Protein AF-A0A2R3MY56-F1 (afdb_monomer)

Mean predicted aligned error: 4.34 Å

Structure (mmCIF, N/CA/C/O backbone):
data_AF-A0A2R3MY56-F1
#
_entry.id   AF-A0A2R3MY56-F1
#
loop_
_atom_site.group_PDB
_atom_site.id
_atom_site.type_symbol
_atom_site.label_atom_id
_atom_site.label_alt_id
_atom_site.label_comp_id
_atom_site.label_asym_id
_atom_site.label_entity_id
_atom_site.label_seq_id
_atom_site.pdbx_PDB_ins_code
_atom_site.Cartn_x
_atom_site.Cartn_y
_atom_site.Cartn_z
_atom_site.occupancy
_atom_site.B_iso_or_equiv
_atom_site.auth_seq_id
_atom_site.auth_comp_id
_atom_site.auth_asym_id
_atom_site.auth_atom_id
_atom_site.pdbx_PDB_model_num
ATOM 1 N N . MET A 1 1 ? -0.350 0.502 17.436 1.00 61.41 1 MET A N 1
ATOM 2 C CA . MET A 1 1 ? 0.284 1.313 16.381 1.00 61.41 1 MET A CA 1
ATOM 3 C C . MET A 1 1 ? -0.330 2.699 16.399 1.00 61.41 1 MET A C 1
ATOM 5 O O . MET A 1 1 ? -1.535 2.825 16.199 1.00 61.41 1 MET A O 1
ATOM 9 N N . LYS A 1 2 ? 0.474 3.726 16.689 1.00 76.75 2 LYS A N 1
ATOM 10 C CA . LYS A 1 2 ? 0.022 5.119 16.589 1.00 76.75 2 LYS A CA 1
ATOM 11 C C . LYS A 1 2 ? -0.325 5.419 15.126 1.00 76.75 2 LYS A C 1
ATOM 13 O O . LYS A 1 2 ? 0.388 4.948 14.243 1.00 76.75 2 LYS A O 1
ATOM 18 N N . LYS A 1 3 ? -1.406 6.168 14.869 1.00 79.81 3 LYS A N 1
ATOM 19 C CA . LYS A 1 3 ? -1.970 6.379 13.516 1.00 79.81 3 LYS A CA 1
ATOM 20 C C . LYS A 1 3 ? -0.911 6.741 12.469 1.00 79.81 3 LYS A C 1
ATOM 22 O O . LYS A 1 3 ? -0.894 6.140 11.405 1.00 79.81 3 LYS A O 1
ATOM 27 N N . TYR A 1 4 ? -0.012 7.665 12.802 1.00 88.94 4 TYR A N 1
ATOM 28 C CA . TYR A 1 4 ? 1.051 8.158 11.920 1.00 88.94 4 TYR A CA 1
ATOM 29 C C . TYR A 1 4 ? 2.092 7.097 11.523 1.00 88.94 4 TYR A C 1
ATOM 31 O O . TYR A 1 4 ? 2.636 7.169 10.427 1.00 88.94 4 TYR A O 1
ATOM 39 N N . LEU A 1 5 ? 2.334 6.080 12.360 1.00 93.44 5 LEU A N 1
ATOM 40 C CA . LEU A 1 5 ? 3.308 5.026 12.053 1.00 93.44 5 LEU A CA 1
ATOM 41 C C . LEU A 1 5 ? 2.853 4.148 10.885 1.00 93.44 5 LEU A C 1
ATOM 43 O O . LEU A 1 5 ? 3.679 3.718 10.095 1.00 93.44 5 LEU A O 1
ATOM 47 N N . ALA A 1 6 ? 1.546 3.911 10.744 1.00 94.50 6 ALA A N 1
ATOM 48 C CA . ALA A 1 6 ? 1.026 3.122 9.629 1.00 94.50 6 ALA A CA 1
ATOM 49 C C . ALA A 1 6 ? 1.250 3.824 8.281 1.00 94.50 6 ALA A C 1
ATOM 51 O O . ALA A 1 6 ? 1.642 3.180 7.313 1.00 94.50 6 ALA A O 1
ATOM 52 N N . TYR A 1 7 ? 1.066 5.147 8.239 1.00 94.50 7 TYR A N 1
ATOM 53 C CA . TYR A 1 7 ? 1.373 5.948 7.052 1.00 94.50 7 TYR A CA 1
ATOM 54 C C . TYR A 1 7 ? 2.869 5.942 6.746 1.00 94.50 7 TYR A C 1
ATOM 56 O O . TYR A 1 7 ? 3.257 5.764 5.596 1.00 94.50 7 TYR A O 1
ATOM 64 N N . LEU A 1 8 ? 3.711 6.057 7.778 1.00 95.69 8 LEU A N 1
ATOM 65 C CA . LEU A 1 8 ? 5.158 5.966 7.613 1.00 95.69 8 LEU A CA 1
ATOM 66 C C . LEU A 1 8 ? 5.574 4.608 7.031 1.00 95.69 8 LEU A C 1
ATOM 68 O O . LEU A 1 8 ? 6.392 4.570 6.119 1.00 95.69 8 LEU A O 1
ATOM 72 N N . PHE A 1 9 ? 4.985 3.502 7.496 1.00 96.00 9 PHE A N 1
ATOM 73 C CA . PHE A 1 9 ? 5.276 2.182 6.938 1.00 96.00 9 PHE A CA 1
ATOM 74 C C . PHE A 1 9 ? 4.846 2.042 5.475 1.00 96.00 9 PHE A C 1
ATOM 76 O O . PHE A 1 9 ? 5.578 1.422 4.709 1.00 96.00 9 PHE A O 1
ATOM 83 N N . ILE A 1 10 ? 3.721 2.638 5.058 1.00 96.44 10 ILE A N 1
ATOM 84 C CA . ILE A 1 10 ? 3.330 2.675 3.636 1.00 96.44 10 ILE A CA 1
ATOM 85 C C . ILE A 1 10 ? 4.388 3.413 2.811 1.00 96.44 10 ILE A C 1
ATOM 87 O O . ILE A 1 10 ? 4.833 2.901 1.787 1.00 96.44 10 ILE A O 1
ATOM 91 N N . ILE A 1 11 ? 4.839 4.579 3.281 1.00 96.56 11 ILE A N 1
ATOM 92 C CA . ILE A 1 11 ? 5.881 5.359 2.603 1.00 96.56 11 ILE A CA 1
ATOM 93 C C . ILE A 1 11 ? 7.177 4.540 2.516 1.00 96.56 11 ILE A C 1
ATOM 95 O O . ILE A 1 11 ? 7.727 4.358 1.436 1.00 96.56 11 ILE A O 1
ATOM 99 N N . ILE A 1 12 ? 7.644 3.957 3.618 1.00 96.31 12 ILE A N 1
ATOM 100 C CA . ILE A 1 12 ? 8.843 3.103 3.611 1.00 96.31 12 ILE A CA 1
ATOM 101 C C . ILE A 1 12 ? 8.680 1.943 2.616 1.00 96.31 12 ILE A C 1
ATOM 103 O O . ILE A 1 12 ? 9.591 1.666 1.838 1.00 96.31 12 ILE A O 1
ATOM 107 N N . THR A 1 13 ? 7.510 1.305 2.586 1.00 96.25 13 THR A N 1
ATOM 108 C CA . THR A 1 13 ? 7.221 0.188 1.675 1.00 96.25 13 THR A CA 1
ATOM 109 C C . THR A 1 13 ? 7.320 0.596 0.208 1.00 96.25 13 THR A C 1
ATOM 111 O O . THR A 1 13 ? 7.850 -0.168 -0.587 1.00 96.25 13 THR A O 1
ATOM 114 N N . PHE A 1 14 ? 6.850 1.786 -0.168 1.00 97.19 14 PHE A N 1
ATOM 115 C CA . PHE A 1 14 ? 6.847 2.220 -1.570 1.00 97.19 14 PHE A CA 1
ATOM 116 C C . PHE A 1 14 ? 8.096 2.981 -2.011 1.00 97.19 14 PHE A C 1
ATOM 118 O O . PHE A 1 14 ? 8.324 3.087 -3.212 1.00 97.19 14 PHE A O 1
ATOM 125 N N . TYR A 1 15 ? 8.906 3.487 -1.079 1.00 97.00 15 TYR A N 1
ATOM 126 C CA . TYR A 1 15 ? 10.051 4.342 -1.418 1.00 97.00 15 TYR A CA 1
ATOM 127 C C . TYR A 1 15 ? 11.400 3.840 -0.895 1.00 97.00 15 TYR A C 1
ATOM 129 O O . TYR A 1 15 ? 12.427 4.138 -1.488 1.00 97.00 15 TYR A O 1
ATOM 137 N N . ALA A 1 16 ? 11.440 3.057 0.183 1.00 96.25 16 ALA A N 1
ATOM 138 C CA . ALA A 1 16 ? 12.700 2.529 0.719 1.00 96.25 16 ALA A CA 1
ATOM 139 C C . ALA A 1 16 ? 12.927 1.053 0.363 1.00 96.25 16 ALA A C 1
ATOM 141 O O . ALA A 1 16 ? 14.062 0.635 0.165 1.00 96.25 16 ALA A O 1
ATOM 142 N N . VAL A 1 17 ? 11.857 0.258 0.267 1.00 94.88 17 VAL A N 1
ATOM 143 C CA . VAL A 1 17 ? 11.951 -1.180 -0.038 1.00 94.88 17 VAL A CA 1
ATOM 144 C C . VAL A 1 17 ? 12.283 -1.483 -1.510 1.00 94.88 17 VAL A C 1
ATOM 146 O O . VAL A 1 17 ? 13.114 -2.367 -1.728 1.00 94.88 17 VAL A O 1
ATOM 149 N N . PRO A 1 18 ? 11.721 -0.791 -2.528 1.00 95.31 18 PRO A N 1
ATOM 150 C CA . PRO A 1 18 ? 12.009 -1.097 -3.930 1.00 95.31 18 PRO A CA 1
ATOM 151 C C . PRO A 1 18 ? 13.503 -1.141 -4.293 1.00 95.31 18 PRO A C 1
ATOM 153 O O . PRO A 1 18 ? 13.912 -2.160 -4.844 1.00 95.31 18 PRO A O 1
ATOM 156 N N . PRO A 1 19 ? 14.354 -0.152 -3.937 1.00 94.50 19 PRO A N 1
ATOM 157 C CA . PRO A 1 19 ? 15.776 -0.199 -4.297 1.00 94.50 19 PRO A CA 1
ATOM 158 C C . PRO A 1 19 ? 16.554 -1.344 -3.625 1.00 94.50 19 PRO A C 1
ATOM 160 O O . PRO A 1 19 ? 17.658 -1.664 -4.055 1.00 94.50 19 PRO A O 1
ATOM 163 N N . LEU A 1 20 ? 16.006 -1.968 -2.576 1.00 95.50 20 LEU A N 1
ATOM 164 C CA . LEU A 1 20 ? 16.639 -3.099 -1.892 1.00 95.50 20 LEU A CA 1
ATOM 165 C C . LEU A 1 20 ? 16.291 -4.444 -2.541 1.00 95.50 20 LEU A C 1
ATOM 167 O O . LEU A 1 20 ? 17.101 -5.372 -2.504 1.00 95.50 20 LEU A O 1
ATOM 171 N N . LEU A 1 21 ? 15.083 -4.564 -3.099 1.00 94.56 21 LEU A N 1
ATOM 172 C CA . LEU A 1 21 ? 14.541 -5.835 -3.586 1.00 94.56 21 LEU A CA 1
ATOM 173 C C . LEU A 1 21 ? 14.494 -5.939 -5.113 1.00 94.56 21 LEU A C 1
ATOM 175 O O . LEU A 1 21 ? 14.601 -7.045 -5.638 1.00 94.56 21 LEU A O 1
ATOM 179 N N . ILE A 1 22 ? 14.344 -4.820 -5.825 1.00 95.50 22 ILE A N 1
ATOM 180 C CA . ILE A 1 22 ? 14.184 -4.793 -7.280 1.00 95.50 22 ILE A CA 1
ATOM 181 C C . ILE A 1 22 ? 15.550 -4.623 -7.940 1.00 95.50 22 ILE A C 1
ATOM 183 O O . ILE A 1 22 ? 16.138 -3.545 -7.909 1.00 95.50 22 ILE A O 1
ATOM 187 N N . LYS A 1 23 ? 16.048 -5.703 -8.543 1.00 94.50 23 LYS A N 1
ATOM 188 C CA . LYS A 1 23 ? 17.323 -5.737 -9.285 1.00 94.50 23 LYS A CA 1
ATOM 189 C C . LYS A 1 23 ? 17.129 -5.941 -10.785 1.00 94.50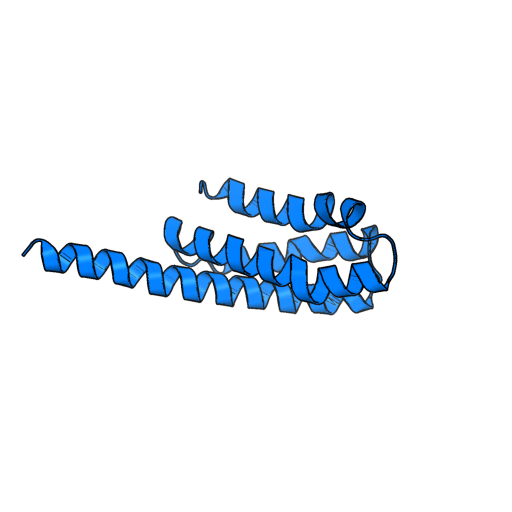 23 LYS A C 1
ATOM 191 O O . LYS A 1 23 ? 17.997 -5.598 -11.579 1.00 94.50 23 LYS A O 1
ATOM 196 N N . ASP A 1 24 ? 15.988 -6.501 -11.157 1.00 94.44 24 ASP A N 1
ATOM 197 C CA . ASP A 1 24 ? 15.600 -6.853 -12.515 1.00 94.44 24 ASP A CA 1
ATOM 198 C C . ASP A 1 24 ? 14.065 -6.871 -12.624 1.00 94.44 24 ASP A C 1
ATOM 200 O O . ASP A 1 24 ? 13.334 -6.684 -11.646 1.00 94.44 24 ASP A O 1
ATOM 204 N N . THR A 1 25 ? 13.546 -7.112 -13.825 1.00 93.31 25 THR A N 1
ATOM 205 C CA . THR A 1 25 ? 12.099 -7.161 -14.065 1.00 93.31 25 THR A CA 1
ATOM 206 C C . THR A 1 25 ? 11.405 -8.292 -13.300 1.00 93.31 25 THR A C 1
ATOM 208 O O . THR A 1 25 ? 10.279 -8.113 -12.840 1.00 93.31 25 THR A O 1
ATOM 211 N N . GLY A 1 26 ? 12.055 -9.445 -13.128 1.00 95.50 26 GLY A N 1
ATOM 212 C CA . GLY A 1 26 ? 11.478 -10.584 -12.411 1.00 95.50 26 GLY A CA 1
ATOM 213 C C . GLY A 1 26 ? 11.264 -10.268 -10.931 1.00 95.50 26 GLY A C 1
ATOM 214 O O . GLY A 1 26 ? 10.170 -10.460 -10.398 1.00 95.50 26 GLY A O 1
ATOM 215 N N . SER A 1 27 ? 12.277 -9.698 -10.282 1.00 95.88 27 SER A N 1
ATOM 216 C CA . SER A 1 27 ? 12.194 -9.225 -8.897 1.00 95.88 27 SER A CA 1
ATOM 217 C C . SER A 1 27 ? 11.174 -8.093 -8.724 1.00 95.88 27 SER A C 1
ATOM 219 O O . SER A 1 27 ? 10.443 -8.097 -7.731 1.00 95.88 27 SER A O 1
ATOM 221 N N . ALA A 1 28 ? 11.027 -7.191 -9.704 1.00 95.88 28 ALA A N 1
ATOM 222 C CA . ALA A 1 28 ? 9.956 -6.190 -9.706 1.00 95.88 28 ALA A CA 1
ATOM 223 C C . ALA A 1 28 ? 8.562 -6.836 -9.693 1.00 95.88 28 ALA A C 1
ATOM 225 O O . ALA A 1 28 ? 7.721 -6.474 -8.871 1.00 95.88 28 ALA A O 1
ATOM 226 N N . ILE A 1 29 ? 8.326 -7.828 -10.557 1.00 96.62 29 ILE A N 1
ATOM 227 C CA . ILE A 1 29 ? 7.044 -8.544 -10.644 1.00 96.62 29 ILE A CA 1
ATOM 228 C C . ILE A 1 29 ? 6.726 -9.260 -9.324 1.00 96.62 29 ILE A C 1
ATOM 230 O O . ILE A 1 29 ? 5.611 -9.143 -8.814 1.00 96.62 29 ILE A O 1
ATOM 234 N N . VAL A 1 30 ? 7.704 -9.946 -8.723 1.00 97.38 30 VAL A N 1
ATOM 235 C CA . VAL A 1 30 ? 7.531 -10.599 -7.412 1.00 97.38 30 VAL A CA 1
ATOM 236 C C . VAL A 1 30 ? 7.173 -9.577 -6.328 1.00 97.38 30 VAL A C 1
ATOM 238 O O . VAL A 1 30 ? 6.272 -9.819 -5.518 1.00 97.38 30 VAL A O 1
ATOM 241 N N . CYS A 1 31 ? 7.829 -8.413 -6.322 1.00 96.94 31 CYS A N 1
ATOM 242 C CA . CYS A 1 31 ? 7.518 -7.354 -5.367 1.00 96.94 31 CYS A CA 1
ATOM 243 C C . CYS A 1 31 ? 6.087 -6.826 -5.543 1.00 96.94 31 CYS A C 1
ATOM 245 O O . CYS A 1 31 ? 5.342 -6.729 -4.565 1.00 96.94 31 CYS A O 1
ATOM 247 N N . LEU A 1 32 ? 5.694 -6.543 -6.788 1.00 97.12 32 LEU A N 1
ATOM 248 C CA . LEU A 1 32 ? 4.392 -5.978 -7.138 1.00 97.12 32 LEU A CA 1
ATOM 249 C C . LEU A 1 32 ? 3.220 -6.910 -6.808 1.00 97.12 32 LEU A C 1
ATOM 251 O O . LEU A 1 32 ? 2.178 -6.436 -6.348 1.00 97.12 32 LEU A O 1
ATOM 255 N N . LEU A 1 33 ? 3.392 -8.213 -7.048 1.00 97.19 33 LEU A N 1
ATOM 256 C CA . LEU A 1 33 ? 2.325 -9.216 -6.958 1.00 97.19 33 LEU A CA 1
ATOM 257 C C . LEU A 1 33 ? 2.252 -9.938 -5.615 1.00 97.19 33 LEU A C 1
ATOM 259 O O . LEU A 1 33 ? 1.193 -10.457 -5.264 1.00 97.19 33 LEU A O 1
ATOM 263 N N . ILE A 1 34 ? 3.353 -9.989 -4.864 1.00 97.38 34 ILE A N 1
ATOM 264 C CA . ILE A 1 34 ? 3.421 -10.764 -3.624 1.00 97.38 34 ILE A CA 1
ATOM 265 C C . ILE A 1 34 ? 3.820 -9.857 -2.466 1.00 97.38 34 ILE A C 1
ATOM 267 O O . ILE A 1 34 ? 3.026 -9.640 -1.554 1.00 97.38 34 ILE A O 1
ATOM 271 N N . ILE A 1 35 ? 5.023 -9.286 -2.501 1.00 97.12 35 ILE A N 1
ATOM 272 C CA . ILE A 1 35 ? 5.608 -8.642 -1.316 1.00 97.12 35 ILE A CA 1
ATOM 273 C C . ILE A 1 35 ? 4.795 -7.414 -0.881 1.00 97.12 35 ILE A C 1
ATOM 275 O O . ILE A 1 35 ? 4.346 -7.350 0.265 1.00 97.12 35 ILE A O 1
ATOM 279 N N . PHE A 1 36 ? 4.546 -6.457 -1.778 1.00 97.50 36 PHE A N 1
ATOM 280 C CA . PHE A 1 36 ? 3.788 -5.253 -1.427 1.00 97.50 36 PHE A CA 1
ATOM 281 C C . PHE A 1 36 ? 2.316 -5.535 -1.106 1.00 97.50 36 PHE A C 1
ATOM 283 O O . PHE A 1 36 ? 1.853 -5.022 -0.085 1.00 97.50 36 PHE A O 1
ATOM 290 N N . PRO A 1 37 ? 1.584 -6.381 -1.859 1.00 98.06 37 PRO A N 1
ATOM 291 C CA . PRO A 1 37 ? 0.248 -6.831 -1.472 1.00 98.06 37 PRO A CA 1
ATOM 292 C C . PRO A 1 37 ? 0.160 -7.343 -0.034 1.00 98.06 37 PRO A C 1
ATOM 294 O O . PRO A 1 37 ? -0.699 -6.897 0.732 1.00 98.06 37 PRO A O 1
ATOM 297 N N . TRP A 1 38 ? 1.079 -8.230 0.358 1.00 98.19 38 TRP A N 1
ATOM 298 C CA . TRP A 1 38 ? 1.125 -8.797 1.706 1.00 98.19 38 TRP A CA 1
ATOM 299 C C . TRP A 1 38 ? 1.400 -7.739 2.779 1.00 98.19 38 TRP A C 1
ATOM 301 O O . TRP A 1 38 ? 0.739 -7.726 3.825 1.00 98.19 38 TRP A O 1
ATOM 311 N N . ILE A 1 39 ? 2.335 -6.820 2.524 1.00 97.81 39 ILE A N 1
ATOM 312 C CA . ILE A 1 39 ? 2.658 -5.728 3.450 1.00 97.81 39 ILE A CA 1
ATOM 313 C C . ILE A 1 39 ? 1.461 -4.779 3.616 1.00 97.81 39 ILE A C 1
ATOM 315 O O . ILE A 1 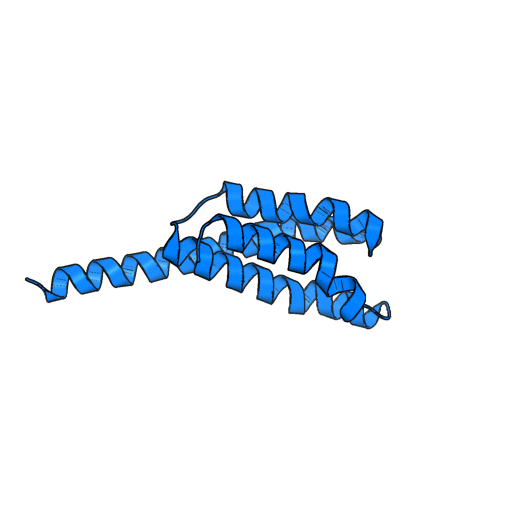39 ? 1.068 -4.480 4.747 1.00 97.81 39 ILE A O 1
ATOM 319 N N . ILE A 1 40 ? 0.835 -4.347 2.515 1.00 98.25 40 ILE A N 1
ATOM 320 C CA . ILE A 1 40 ? -0.307 -3.422 2.537 1.00 98.25 40 ILE A CA 1
ATOM 321 C C . ILE A 1 40 ? -1.505 -4.033 3.267 1.00 98.25 40 ILE A C 1
ATOM 323 O O . ILE A 1 40 ? -2.112 -3.355 4.105 1.00 98.25 40 ILE A O 1
ATOM 327 N N . LEU A 1 41 ? -1.812 -5.310 3.019 1.00 98.12 41 LEU A N 1
ATOM 328 C CA . LEU A 1 41 ? -2.847 -6.041 3.757 1.00 98.12 41 LEU A CA 1
ATOM 329 C C . LEU A 1 41 ? -2.558 -6.052 5.261 1.00 98.12 41 LEU A C 1
ATOM 331 O O . LEU A 1 41 ? -3.425 -5.696 6.062 1.00 98.12 41 LEU A O 1
ATOM 335 N N . THR A 1 42 ? -1.330 -6.407 5.644 1.00 97.62 42 THR A N 1
ATOM 336 C CA . THR A 1 42 ? -0.926 -6.554 7.049 1.00 97.62 42 THR A CA 1
ATOM 337 C C . THR A 1 42 ? -0.972 -5.221 7.797 1.00 97.62 42 THR A C 1
ATOM 339 O O . THR A 1 42 ? -1.565 -5.137 8.875 1.00 97.62 42 THR A O 1
ATOM 342 N N . ILE A 1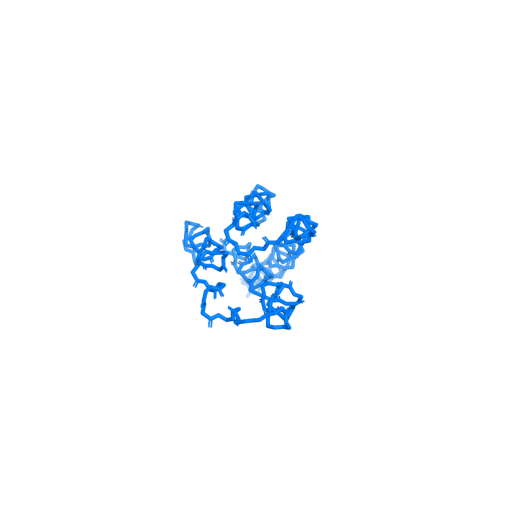 43 ? -0.408 -4.151 7.226 1.00 97.25 43 ILE A N 1
ATOM 343 C CA . ILE A 1 43 ? -0.437 -2.813 7.837 1.00 97.25 43 ILE A CA 1
ATOM 344 C C . ILE A 1 43 ? -1.885 -2.344 8.008 1.00 97.25 43 ILE A C 1
ATOM 346 O O . ILE A 1 43 ? -2.260 -1.883 9.088 1.00 97.25 43 ILE A O 1
ATOM 350 N N . SER A 1 44 ? -2.707 -2.491 6.966 1.00 97.75 44 SER A N 1
ATOM 351 C CA . SER A 1 44 ? -4.104 -2.043 6.965 1.00 97.75 44 SER A CA 1
ATOM 352 C C . SER A 1 44 ? -4.953 -2.798 7.990 1.00 97.75 44 SER A C 1
ATOM 354 O O . SER A 1 44 ? -5.742 -2.191 8.718 1.00 97.75 44 SER A O 1
ATOM 356 N N . PHE A 1 45 ? -4.737 -4.108 8.108 1.00 97.56 45 PHE A N 1
ATOM 357 C CA . PHE A 1 45 ? -5.372 -4.956 9.111 1.00 97.56 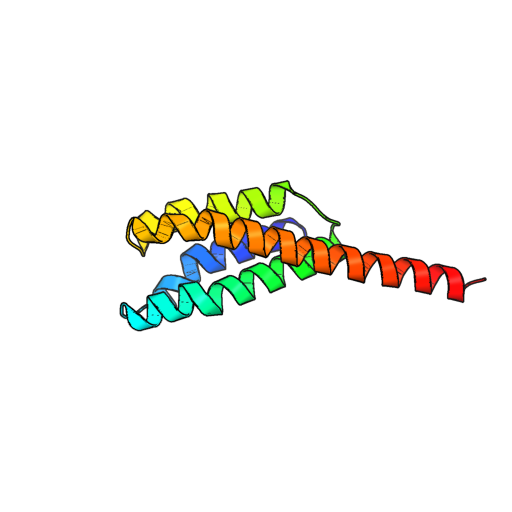45 PHE A CA 1
ATOM 358 C C . PHE A 1 45 ? -5.093 -4.473 10.536 1.00 97.56 45 PHE A C 1
ATOM 360 O O . PHE A 1 45 ? -6.017 -4.206 11.314 1.00 97.56 45 PHE A O 1
ATOM 367 N N . TRP A 1 46 ? -3.814 -4.309 10.882 1.00 95.69 46 TRP A N 1
ATOM 368 C CA . TRP A 1 46 ? -3.421 -3.864 12.218 1.00 95.69 46 TRP A CA 1
ATOM 369 C C . TRP A 1 46 ? -3.813 -2.414 12.490 1.00 95.69 46 TRP A C 1
ATOM 371 O O . TRP A 1 46 ? -4.177 -2.079 13.619 1.00 95.69 46 TRP A O 1
ATOM 381 N N . TYR A 1 47 ? -3.783 -1.556 11.469 1.00 95.62 47 TYR A N 1
ATOM 382 C CA . TYR A 1 47 ? -4.261 -0.184 11.578 1.00 95.62 47 TYR A CA 1
ATOM 383 C C . TYR A 1 47 ? -5.730 -0.144 12.004 1.00 95.62 47 TYR A C 1
ATOM 385 O O . TYR A 1 47 ? -6.045 0.509 13.004 1.00 95.62 47 TYR A O 1
ATOM 393 N N . ALA A 1 48 ? -6.605 -0.879 11.310 1.00 96.12 48 ALA A N 1
ATOM 394 C CA . ALA A 1 48 ? -8.042 -0.868 11.573 1.00 96.12 48 ALA A CA 1
ATOM 395 C C . ALA A 1 48 ? -8.420 -1.523 12.905 1.00 96.12 48 ALA A C 1
ATOM 397 O O . ALA A 1 48 ? -9.330 -1.049 13.586 1.00 96.12 48 ALA A O 1
ATOM 398 N N . LYS A 1 49 ? -7.689 -2.563 13.324 1.00 92.56 49 LYS A N 1
ATOM 399 C CA . LYS A 1 49 ? -7.890 -3.203 14.633 1.00 92.56 49 LYS 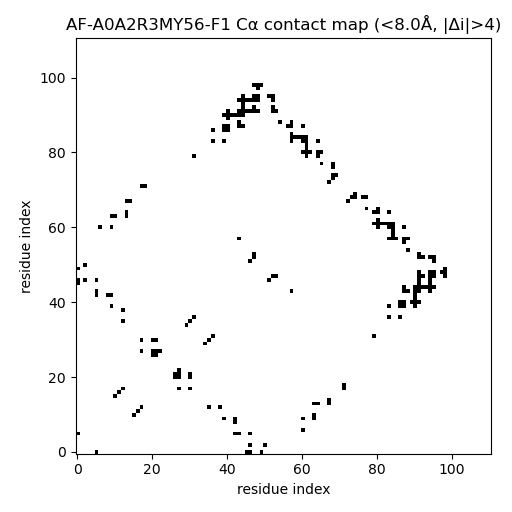A CA 1
ATOM 400 C C . LYS A 1 49 ? -7.670 -2.235 15.803 1.00 92.56 49 LYS A C 1
ATOM 402 O O . LYS A 1 49 ? -8.296 -2.386 16.844 1.00 92.56 49 LYS A O 1
ATOM 407 N N . ILE A 1 50 ? -6.788 -1.249 15.629 1.00 90.75 50 ILE A N 1
ATOM 408 C CA . ILE A 1 50 ? -6.387 -0.305 16.683 1.00 90.75 50 ILE A CA 1
ATOM 409 C C . ILE A 1 50 ? -7.121 1.036 16.557 1.00 90.75 50 ILE A C 1
ATOM 411 O O . ILE A 1 50 ? -7.446 1.655 17.563 1.00 90.75 50 ILE A O 1
ATOM 415 N N . ASN A 1 51 ? -7.380 1.502 15.333 1.00 91.50 51 ASN A N 1
ATOM 416 C CA . ASN A 1 51 ? -7.882 2.857 15.065 1.00 91.50 51 ASN A CA 1
ATOM 417 C C . ASN A 1 51 ? -9.308 2.891 14.484 1.00 91.50 51 ASN A C 1
ATOM 419 O O . ASN A 1 51 ? -9.852 3.980 14.247 1.00 91.50 51 ASN A O 1
ATOM 423 N N . GLY A 1 52 ? -9.903 1.717 14.256 1.00 92.81 52 GLY A N 1
ATOM 424 C CA . GLY A 1 52 ? -11.150 1.545 13.519 1.00 92.81 52 GLY A CA 1
ATOM 425 C C . GLY A 1 52 ? -10.956 1.639 12.004 1.00 92.81 52 GLY A C 1
ATOM 426 O O . GLY A 1 52 ? -9.898 2.036 11.516 1.00 92.81 52 GLY A O 1
ATOM 427 N N . PHE A 1 53 ? -12.000 1.283 11.258 1.00 96.00 53 PHE A N 1
ATOM 428 C CA . PHE A 1 53 ? -12.016 1.390 9.802 1.00 96.00 53 PHE A CA 1
ATOM 429 C C . PHE A 1 53 ? -11.993 2.858 9.348 1.00 96.00 53 PHE A C 1
ATOM 431 O O . PHE A 1 53 ? -12.810 3.658 9.809 1.00 96.00 53 PHE A O 1
ATOM 438 N N . ARG A 1 54 ? -11.083 3.225 8.435 1.00 96.44 54 ARG A N 1
ATOM 439 C CA . ARG A 1 54 ? -10.965 4.585 7.882 1.00 96.44 54 ARG A CA 1
ATOM 440 C C . ARG A 1 54 ? -10.773 4.529 6.368 1.00 96.44 54 ARG A C 1
ATOM 442 O O . ARG A 1 54 ? -9.678 4.255 5.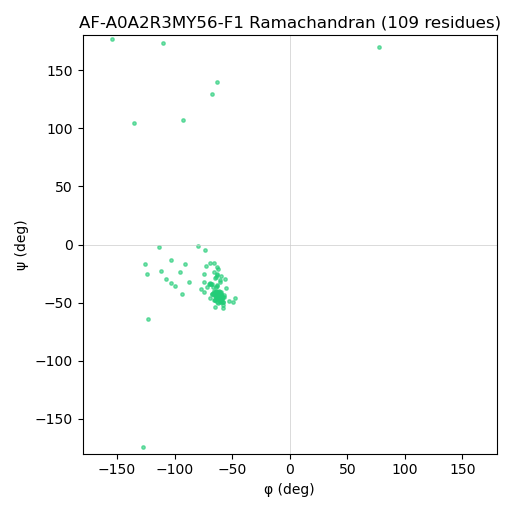891 1.00 96.44 54 ARG A O 1
ATOM 449 N N . TRP A 1 55 ? -11.812 4.844 5.598 1.00 96.56 55 TRP A N 1
ATOM 450 C CA . TRP A 1 55 ? -11.763 4.786 4.128 1.00 96.56 55 TRP A CA 1
ATOM 451 C C . TRP A 1 55 ? -10.614 5.623 3.531 1.00 96.56 55 TRP A C 1
ATOM 453 O O . TRP A 1 55 ? -9.935 5.180 2.607 1.00 96.56 55 TRP A O 1
ATOM 463 N N . TYR A 1 56 ? -10.329 6.791 4.119 1.00 96.50 56 TYR A N 1
ATOM 464 C CA . TYR A 1 56 ? -9.270 7.687 3.652 1.00 96.50 56 TYR A CA 1
ATOM 465 C C . TYR A 1 56 ? -7.863 7.095 3.815 1.00 96.50 56 TYR A C 1
ATOM 467 O O . TYR A 1 56 ? -6.966 7.471 3.070 1.00 96.50 56 TYR A O 1
ATOM 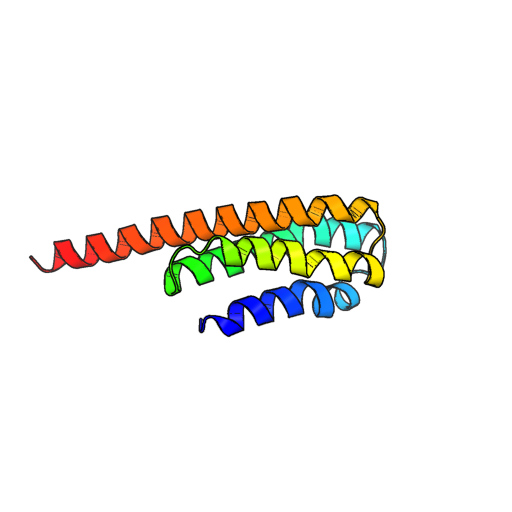475 N N . PHE A 1 57 ? -7.651 6.141 4.731 1.00 96.75 57 PHE A N 1
ATOM 476 C CA . PHE A 1 57 ? -6.365 5.449 4.861 1.00 96.75 57 PHE A CA 1
ATOM 477 C C . PHE A 1 57 ? -6.034 4.655 3.588 1.00 96.75 57 PHE A C 1
ATOM 479 O O . PHE A 1 57 ? -4.917 4.732 3.083 1.00 96.75 57 PHE A O 1
ATOM 486 N N . SER A 1 58 ? -7.022 3.955 3.025 1.00 98.12 58 SER A N 1
ATOM 487 C CA . SER A 1 58 ? -6.858 3.198 1.778 1.00 98.12 58 SER A CA 1
ATOM 488 C C . SER A 1 58 ? -6.702 4.103 0.561 1.00 98.12 58 SER A C 1
ATOM 490 O O . SER A 1 58 ? -5.929 3.782 -0.338 1.00 98.12 58 SER A O 1
ATOM 492 N N . LEU A 1 59 ? -7.369 5.262 0.554 1.00 98.25 59 LEU A N 1
ATOM 493 C CA . LEU A 1 59 ? -7.163 6.270 -0.486 1.00 98.25 59 LEU A CA 1
ATOM 494 C C . LEU A 1 59 ? -5.734 6.832 -0.444 1.00 98.25 59 LEU A C 1
ATOM 496 O O . LEU A 1 59 ? -5.086 6.935 -1.480 1.00 98.25 59 LEU A O 1
ATOM 500 N N . ILE A 1 60 ? -5.218 7.135 0.750 1.00 97.31 60 ILE A N 1
ATOM 501 C CA . ILE A 1 60 ? -3.833 7.589 0.927 1.00 97.31 60 ILE A CA 1
ATOM 502 C C . ILE A 1 60 ? -2.851 6.508 0.464 1.00 97.31 60 ILE A C 1
ATOM 504 O O . ILE A 1 60 ? -1.900 6.837 -0.234 1.00 97.31 60 ILE A O 1
ATOM 508 N N . ALA A 1 61 ? -3.096 5.229 0.769 1.00 97.81 61 ALA A N 1
ATOM 509 C CA . ALA A 1 61 ? -2.266 4.132 0.266 1.00 97.81 61 ALA A CA 1
ATOM 510 C C . ALA A 1 61 ? -2.210 4.107 -1.274 1.00 97.81 61 ALA A C 1
ATOM 512 O O . ALA A 1 61 ? -1.126 4.013 -1.842 1.00 97.81 61 ALA A O 1
ATOM 513 N N . ALA A 1 62 ? -3.354 4.259 -1.949 1.00 98.31 62 ALA A N 1
ATOM 514 C CA . ALA A 1 62 ? -3.414 4.311 -3.410 1.00 98.31 62 ALA A CA 1
ATOM 515 C C . ALA A 1 62 ? -2.675 5.531 -3.987 1.00 98.31 62 ALA A C 1
ATOM 517 O O . ALA A 1 62 ? -1.899 5.398 -4.930 1.00 98.31 62 ALA A O 1
ATOM 518 N N . ILE A 1 63 ? -2.870 6.718 -3.405 1.00 98.25 63 ILE A N 1
ATOM 519 C CA . ILE A 1 63 ? -2.214 7.951 -3.866 1.00 98.25 63 ILE A CA 1
ATOM 520 C C . ILE A 1 63 ? -0.702 7.885 -3.627 1.00 98.25 63 ILE A C 1
ATOM 522 O O . ILE A 1 63 ? 0.073 8.253 -4.506 1.00 98.25 63 ILE A O 1
ATOM 526 N N . CYS A 1 64 ? -0.265 7.370 -2.475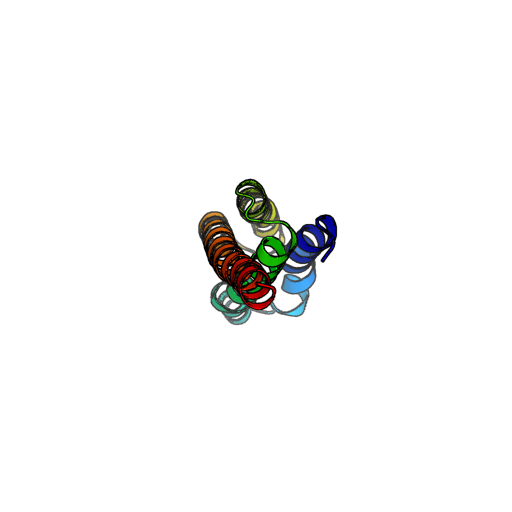 1.00 97.56 64 CYS A N 1
ATOM 527 C CA . CYS A 1 64 ? 1.151 7.207 -2.149 1.00 97.56 64 CYS A CA 1
ATOM 528 C C . CYS A 1 64 ? 1.882 6.246 -3.089 1.00 97.56 64 CYS A C 1
ATOM 530 O O . CYS A 1 64 ? 3.105 6.315 -3.146 1.00 97.56 64 CYS A O 1
ATOM 532 N N . TRP A 1 65 ? 1.183 5.372 -3.815 1.00 97.94 65 TRP A N 1
ATOM 533 C CA . TRP A 1 65 ? 1.800 4.526 -4.835 1.00 97.94 65 TRP A CA 1
ATOM 534 C C . TRP A 1 65 ? 2.209 5.316 -6.085 1.00 97.94 65 TRP A C 1
ATOM 536 O O . TRP A 1 65 ? 3.258 5.037 -6.663 1.00 97.94 65 TRP A O 1
ATOM 546 N N . LEU A 1 66 ? 1.422 6.319 -6.492 1.00 97.56 66 LEU A N 1
ATOM 547 C CA . LEU A 1 66 ? 1.574 6.976 -7.796 1.00 97.56 66 LEU A CA 1
ATOM 548 C C . LEU A 1 66 ? 2.971 7.572 -8.040 1.00 97.56 66 LEU A C 1
ATOM 550 O O . LEU A 1 66 ? 3.523 7.322 -9.111 1.00 97.56 66 LEU A O 1
ATOM 554 N N . PRO A 1 67 ? 3.604 8.289 -7.089 1.00 97.12 67 PRO A N 1
ATOM 555 C CA . PRO A 1 67 ? 4.942 8.821 -7.328 1.00 97.12 67 PRO A CA 1
ATOM 556 C C . PRO A 1 67 ? 6.004 7.729 -7.495 1.00 97.12 67 PRO A C 1
ATOM 558 O O . PRO A 1 67 ? 6.959 7.932 -8.238 1.00 97.12 67 PRO A O 1
ATOM 561 N N . SER A 1 68 ? 5.834 6.556 -6.872 1.00 96.50 68 SER A N 1
ATOM 562 C CA . SER A 1 68 ? 6.793 5.449 -7.009 1.00 96.50 68 SER A CA 1
ATOM 563 C C . SER A 1 68 ? 6.897 4.934 -8.448 1.00 96.50 68 SER A C 1
ATOM 565 O O . SER A 1 68 ? 7.959 4.454 -8.841 1.00 96.50 68 SER A O 1
ATOM 567 N N . ILE A 1 69 ? 5.834 5.098 -9.251 1.00 97.06 69 ILE A N 1
ATOM 568 C CA . ILE A 1 69 ? 5.797 4.696 -10.662 1.00 97.06 69 ILE A CA 1
ATOM 569 C C . ILE A 1 69 ? 6.892 5.419 -11.439 1.00 97.06 69 ILE A C 1
ATOM 571 O O . ILE A 1 69 ? 7.656 4.773 -12.139 1.00 97.06 69 ILE A O 1
ATOM 575 N N . PHE A 1 70 ? 7.025 6.732 -11.251 1.00 95.81 70 PHE A N 1
ATOM 576 C CA . PHE A 1 70 ? 8.018 7.549 -11.954 1.00 95.81 70 PHE A CA 1
ATOM 577 C C . PHE A 1 70 ? 9.453 7.327 -11.460 1.00 95.81 70 PHE A C 1
ATOM 579 O O . PHE A 1 70 ? 10.396 7.703 -12.150 1.00 95.81 70 PHE A O 1
ATOM 586 N N . ILE A 1 71 ? 9.622 6.751 -10.265 1.00 95.75 71 ILE A N 1
ATOM 587 C CA . ILE A 1 71 ? 10.936 6.539 -9.646 1.00 95.75 71 ILE A CA 1
ATOM 588 C C . ILE A 1 71 ? 11.480 5.140 -9.970 1.00 95.75 71 ILE A C 1
ATOM 590 O O . ILE A 1 71 ? 12.668 5.006 -10.253 1.00 95.75 71 ILE A O 1
ATOM 594 N N . TYR A 1 72 ? 10.635 4.101 -9.915 1.00 94.94 72 TYR A N 1
ATOM 595 C CA . TYR A 1 72 ? 11.083 2.701 -9.969 1.00 94.94 72 TYR A CA 1
ATOM 596 C C . TYR A 1 72 ? 10.425 1.846 -11.059 1.00 94.94 72 TYR A C 1
ATOM 598 O O . TYR A 1 72 ? 10.930 0.760 -11.344 1.00 94.94 72 TYR A O 1
ATOM 606 N N . TYR A 1 73 ? 9.300 2.271 -11.641 1.00 95.31 73 TYR A N 1
ATOM 607 C CA . TYR A 1 73 ? 8.497 1.427 -12.533 1.00 95.31 73 TYR A CA 1
ATOM 608 C C . TYR A 1 73 ? 8.216 2.112 -13.878 1.00 95.31 73 TYR A C 1
ATOM 610 O O . TYR A 1 73 ? 8.750 3.167 -14.197 1.00 95.31 73 TYR A O 1
ATOM 618 N N . ASN A 1 74 ? 7.391 1.470 -14.705 1.00 94.06 74 ASN A N 1
ATOM 619 C CA . ASN A 1 74 ? 6.862 2.047 -15.938 1.00 94.06 74 ASN A CA 1
ATOM 620 C C . ASN A 1 74 ? 5.355 2.324 -15.791 1.00 94.06 74 ASN A C 1
ATOM 622 O O . ASN A 1 74 ? 4.729 1.911 -14.814 1.00 94.06 74 ASN A O 1
ATOM 626 N N . GLU A 1 75 ? 4.757 2.975 -16.788 1.00 95.00 75 GLU A N 1
ATOM 627 C CA . GLU A 1 75 ? 3.349 3.397 -16.767 1.00 95.00 75 GLU A CA 1
ATOM 628 C C . GLU A 1 75 ? 2.353 2.252 -16.525 1.00 95.00 75 GLU A C 1
ATOM 630 O O . GLU A 1 75 ? 1.316 2.460 -15.893 1.00 95.00 75 GLU A O 1
ATOM 635 N N . SER A 1 76 ? 2.676 1.019 -16.939 1.00 94.25 76 SER A N 1
ATOM 636 C CA . SER A 1 76 ? 1.802 -0.142 -16.704 1.00 94.25 76 SER A CA 1
ATOM 637 C C . SER A 1 76 ? 1.600 -0.438 -15.213 1.00 94.25 76 SER A C 1
ATOM 639 O O . SER A 1 76 ? 0.591 -1.029 -14.826 1.00 94.25 76 SER A O 1
ATOM 641 N N . ALA A 1 77 ? 2.501 0.041 -14.348 1.00 96.75 77 ALA A N 1
ATOM 642 C CA . ALA A 1 77 ? 2.382 -0.103 -12.906 1.00 96.75 77 ALA A CA 1
ATOM 643 C C . ALA A 1 77 ? 1.302 0.808 -12.274 1.00 96.75 77 ALA A C 1
ATOM 645 O O . ALA A 1 77 ? 1.008 0.684 -11.081 1.00 96.75 77 ALA A O 1
ATOM 646 N N . ALA A 1 78 ? 0.656 1.690 -13.044 1.00 97.88 78 ALA A N 1
ATOM 647 C CA . ALA A 1 78 ? -0.434 2.540 -12.562 1.00 97.88 78 ALA A CA 1
ATOM 648 C C . ALA A 1 78 ? -1.639 1.750 -12.033 1.00 97.88 78 ALA A C 1
ATOM 650 O O . ALA A 1 78 ? -2.268 2.166 -11.057 1.00 97.88 78 ALA A O 1
ATOM 651 N N . ILE A 1 79 ? -1.917 0.569 -12.599 1.00 97.94 79 ILE A N 1
ATOM 652 C CA . ILE A 1 79 ? -3.022 -0.291 -12.150 1.00 97.94 79 ILE A CA 1
ATOM 653 C C . ILE A 1 79 ? -2.882 -0.708 -10.676 1.00 97.94 79 ILE A C 1
ATOM 655 O O . ILE A 1 79 ? -3.882 -0.900 -9.978 1.00 97.94 79 ILE A O 1
ATOM 659 N N . TYR A 1 80 ? -1.649 -0.772 -10.162 1.00 97.88 80 TYR A N 1
ATOM 660 C CA . TYR A 1 80 ? -1.390 -1.147 -8.775 1.00 97.88 80 TYR A CA 1
ATOM 661 C C . TYR A 1 80 ? -1.845 -0.090 -7.764 1.00 97.88 80 TYR A C 1
ATOM 663 O O . TYR A 1 80 ? -2.068 -0.442 -6.609 1.00 97.88 80 TYR A O 1
ATOM 671 N N . ALA A 1 81 ? -2.113 1.157 -8.177 1.00 98.31 81 ALA A N 1
ATOM 672 C CA . ALA A 1 81 ? -2.763 2.140 -7.306 1.00 98.31 81 ALA A CA 1
ATOM 673 C C . ALA A 1 81 ? -4.143 1.636 -6.852 1.00 98.31 81 ALA A C 1
ATOM 675 O O . ALA A 1 81 ? -4.456 1.622 -5.659 1.00 98.31 81 ALA A O 1
ATOM 676 N N . GLY A 1 82 ? -4.950 1.162 -7.810 1.00 98.31 82 GLY A N 1
ATOM 677 C CA . GLY A 1 82 ? -6.270 0.594 -7.544 1.00 98.31 82 GLY A CA 1
ATOM 678 C C . GLY A 1 82 ? -6.181 -0.698 -6.736 1.00 98.31 82 GLY A C 1
ATOM 679 O O . GLY A 1 82 ? -6.907 -0.861 -5.756 1.00 98.31 82 GLY A O 1
ATOM 680 N N . ILE A 1 83 ? -5.241 -1.581 -7.090 1.00 98.44 83 ILE A N 1
ATOM 681 C CA . ILE A 1 83 ? -5.028 -2.854 -6.385 1.00 98.44 83 ILE A CA 1
ATOM 682 C C . ILE A 1 83 ? -4.626 -2.607 -4.927 1.00 98.44 83 ILE A C 1
ATOM 684 O O . ILE A 1 83 ? -5.246 -3.164 -4.024 1.00 98.44 83 ILE A O 1
ATOM 688 N N . TYR A 1 84 ? -3.636 -1.755 -4.656 1.00 98.56 84 TYR A N 1
ATOM 689 C CA . TYR A 1 84 ? -3.176 -1.488 -3.289 1.00 98.56 84 TYR A CA 1
ATOM 690 C C . TYR A 1 84 ? -4.205 -0.710 -2.467 1.00 98.56 84 TYR A C 1
ATOM 692 O O . TYR A 1 84 ? -4.360 -0.987 -1.275 1.00 98.56 84 TYR A O 1
ATOM 700 N N . GLY A 1 85 ? -4.980 0.180 -3.092 1.00 98.62 85 GLY A N 1
ATOM 701 C CA . GLY A 1 85 ? -6.150 0.791 -2.461 1.00 98.62 85 GLY A CA 1
ATOM 702 C C . GLY A 1 85 ? -7.193 -0.252 -2.043 1.00 98.62 85 GLY A C 1
ATOM 703 O O . GLY A 1 85 ? -7.614 -0.274 -0.884 1.00 98.62 85 GLY A O 1
ATOM 704 N N . ALA A 1 86 ? -7.563 -1.163 -2.947 1.00 98.62 86 ALA A N 1
ATOM 705 C CA . ALA A 1 86 ? -8.537 -2.223 -2.684 1.00 98.62 86 ALA A CA 1
ATOM 706 C C . ALA A 1 86 ? -8.045 -3.226 -1.629 1.00 98.62 86 ALA A C 1
ATOM 708 O O . ALA A 1 86 ? -8.785 -3.568 -0.705 1.00 98.62 86 ALA A O 1
ATOM 709 N N . LEU A 1 87 ? -6.782 -3.649 -1.706 1.00 98.62 87 LEU A N 1
ATOM 710 C CA . LEU A 1 87 ? -6.160 -4.512 -0.701 1.00 98.62 87 LEU A CA 1
ATOM 711 C C . LEU A 1 87 ? -6.107 -3.832 0.664 1.00 98.62 87 LEU A C 1
ATOM 713 O O . LEU A 1 87 ? -6.411 -4.462 1.675 1.00 98.62 87 LEU A O 1
ATOM 717 N N . SER A 1 88 ? -5.784 -2.539 0.712 1.00 98.62 88 SER A N 1
ATOM 718 C CA . SER A 1 88 ? -5.845 -1.789 1.962 1.00 98.62 88 SER A CA 1
ATOM 719 C C . SER A 1 88 ? -7.264 -1.782 2.531 1.00 98.62 88 SER A C 1
ATOM 721 O O . SER A 1 88 ? -7.450 -2.036 3.721 1.00 98.62 88 SER A O 1
ATOM 723 N N . PHE A 1 89 ? -8.273 -1.558 1.689 1.00 98.44 89 PHE A N 1
ATOM 724 C CA . PHE A 1 89 ? -9.674 -1.552 2.103 1.00 98.44 89 PHE A CA 1
ATOM 725 C C . PHE A 1 89 ? -10.102 -2.920 2.657 1.00 98.44 89 PHE A C 1
ATOM 727 O O . PHE A 1 89 ? -10.681 -2.995 3.743 1.00 98.44 89 PHE A O 1
ATOM 734 N N . ALA A 1 90 ? -9.742 -4.007 1.969 1.00 98.44 90 ALA A N 1
ATOM 735 C CA . ALA A 1 90 ? -9.995 -5.379 2.405 1.00 98.44 90 ALA A CA 1
ATOM 736 C C . ALA A 1 90 ? -9.293 -5.702 3.735 1.00 98.44 90 ALA A C 1
ATOM 738 O O . ALA A 1 90 ? -9.924 -6.209 4.666 1.00 98.44 90 ALA A O 1
ATOM 739 N N . GLY A 1 91 ? -8.012 -5.341 3.863 1.00 98.19 91 GLY A N 1
ATOM 740 C CA . GLY A 1 91 ? -7.244 -5.505 5.096 1.00 98.19 91 GLY A CA 1
ATOM 741 C C . GLY A 1 91 ? -7.877 -4.754 6.266 1.00 98.19 91 GLY A C 1
ATOM 742 O O . GLY A 1 91 ? -8.074 -5.331 7.337 1.00 98.19 91 GLY A O 1
ATOM 743 N N . GLN A 1 92 ? -8.282 -3.496 6.056 1.00 98.06 92 GLN A N 1
ATOM 744 C CA . GLN A 1 92 ? -9.002 -2.725 7.068 1.00 98.06 92 GLN A CA 1
ATOM 745 C C . GLN A 1 92 ? -10.339 -3.372 7.449 1.00 98.06 92 GLN A C 1
ATOM 747 O O . GLN A 1 92 ? -10.659 -3.445 8.636 1.00 98.06 92 GLN A O 1
ATOM 752 N N . GLY A 1 93 ? -11.109 -3.853 6.470 1.00 97.81 93 GLY A N 1
ATOM 753 C CA . GLY A 1 93 ? -12.382 -4.536 6.700 1.00 97.81 93 GLY A CA 1
ATOM 754 C C . GLY A 1 93 ? -12.209 -5.766 7.590 1.00 97.81 93 GLY A C 1
ATOM 755 O O . GLY A 1 93 ? -12.865 -5.881 8.625 1.00 97.81 93 GLY A O 1
ATOM 756 N N . ALA A 1 94 ? -11.247 -6.630 7.259 1.00 97.38 94 ALA A N 1
ATOM 757 C CA . ALA A 1 94 ? -10.909 -7.796 8.071 1.00 97.38 94 ALA A CA 1
ATOM 758 C C . ALA A 1 94 ? -10.463 -7.403 9.492 1.00 97.38 94 ALA A C 1
ATOM 760 O O . ALA A 1 94 ? -10.955 -7.956 10.479 1.00 97.38 94 ALA A O 1
ATOM 761 N N . GLY A 1 95 ? -9.576 -6.411 9.618 1.00 96.25 95 GLY A N 1
ATOM 762 C CA . GLY A 1 95 ? -9.079 -5.933 10.911 1.00 96.25 95 GLY A CA 1
ATOM 763 C C . GLY A 1 95 ? -10.178 -5.351 11.799 1.00 96.25 95 GLY A C 1
ATOM 764 O O . GLY A 1 95 ? -10.228 -5.628 13.000 1.00 96.25 95 GLY A O 1
ATOM 765 N N . HIS A 1 96 ? -11.094 -4.589 11.207 1.00 94.88 96 HIS A N 1
ATOM 766 C CA . HIS A 1 96 ? -12.214 -3.981 11.912 1.00 94.88 96 HIS A CA 1
ATOM 767 C C . HIS A 1 96 ? -13.244 -5.020 12.379 1.00 94.88 96 HIS A C 1
ATOM 769 O O . HIS A 1 96 ? -13.656 -5.005 13.542 1.00 94.88 96 HIS A O 1
ATOM 775 N N . LEU A 1 97 ? -13.620 -5.962 11.509 1.00 94.19 97 LEU A N 1
ATOM 776 C CA . LEU A 1 97 ? -14.579 -7.022 11.838 1.00 94.19 97 LEU A CA 1
ATOM 777 C C . LEU A 1 97 ? -14.043 -7.969 12.921 1.00 94.19 97 LEU A C 1
ATOM 779 O O . LEU A 1 97 ? -14.772 -8.338 13.838 1.00 94.19 97 LEU A O 1
ATOM 783 N N . LEU A 1 98 ? -12.762 -8.343 12.867 1.00 91.75 98 LEU A N 1
ATOM 784 C CA . LEU A 1 98 ? -12.169 -9.200 13.900 1.00 91.75 98 LEU A CA 1
ATOM 785 C C . LEU A 1 98 ? -11.906 -8.447 15.213 1.00 91.75 98 LEU A C 1
ATOM 787 O O . LEU A 1 98 ? -12.009 -9.039 16.287 1.00 91.75 98 LEU A O 1
ATOM 791 N N . GLY A 1 99 ? -11.592 -7.149 15.156 1.00 81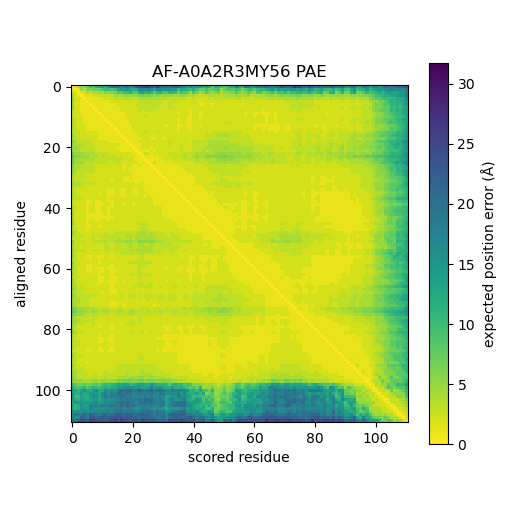.62 99 GLY A N 1
ATOM 792 C CA . GLY A 1 99 ? -11.416 -6.313 16.348 1.00 81.62 99 GLY A CA 1
ATOM 793 C C . GLY A 1 99 ? -12.720 -6.081 17.118 1.00 81.62 99 GLY A C 1
ATOM 794 O O . GLY A 1 99 ? -12.746 -6.196 18.342 1.00 81.62 99 GLY A O 1
ATOM 795 N N . THR A 1 100 ? -13.818 -5.818 16.406 1.00 76.81 100 THR A N 1
ATOM 796 C CA . THR A 1 100 ? -15.147 -5.605 17.010 1.00 76.81 100 THR A CA 1
ATOM 797 C C . THR A 1 100 ? -15.704 -6.865 17.673 1.00 76.81 100 THR A C 1
ATOM 799 O O . THR A 1 100 ? -16.300 -6.771 18.744 1.00 76.81 100 THR A O 1
ATOM 802 N N . ARG A 1 101 ? -15.458 -8.049 17.092 1.00 70.00 101 ARG A N 1
ATOM 803 C CA . ARG A 1 101 ? -15.842 -9.341 17.691 1.00 70.00 101 ARG A CA 1
ATOM 804 C C . ARG A 1 101 ? -15.180 -9.588 19.046 1.00 70.00 101 ARG A C 1
ATOM 806 O O . ARG A 1 101 ? -15.852 -10.071 19.949 1.00 70.00 101 ARG A O 1
ATOM 813 N N . LYS A 1 102 ? -13.896 -9.238 19.197 1.00 66.38 102 LYS A N 1
ATOM 814 C CA . LYS A 1 102 ? -13.183 -9.383 20.477 1.00 66.38 102 LYS A CA 1
ATOM 815 C C . LYS A 1 102 ? -13.798 -8.511 21.570 1.00 66.38 102 LYS A C 1
ATOM 817 O O . LYS A 1 102 ? -14.155 -9.036 22.610 1.00 66.38 102 LYS A O 1
ATOM 822 N N . ARG A 1 103 ? -14.018 -7.222 21.281 1.00 65.81 103 ARG A N 1
ATOM 823 C CA . ARG A 1 103 ? -14.573 -6.280 22.265 1.00 65.81 103 ARG A CA 1
ATOM 824 C C . ARG A 1 103 ? -15.953 -6.701 22.773 1.00 65.81 103 ARG A C 1
ATOM 826 O O . ARG A 1 103 ? -16.203 -6.580 23.958 1.00 65.81 103 ARG A O 1
ATOM 833 N N . LYS A 1 104 ? -16.824 -7.203 21.886 1.00 62.59 104 LYS A N 1
ATOM 834 C CA . LYS A 1 104 ? -18.136 -7.726 22.295 1.00 62.59 104 LYS A CA 1
ATOM 835 C C . LYS A 1 104 ? -18.000 -8.944 23.202 1.00 62.59 104 LYS A C 1
ATOM 837 O O . LYS A 1 104 ? -18.683 -9.003 24.205 1.00 62.59 104 LYS A O 1
ATOM 842 N N . LYS A 1 105 ? -17.133 -9.905 22.867 1.00 64.88 105 LYS A N 1
ATOM 843 C CA . LYS A 1 105 ? -16.941 -11.103 23.694 1.00 64.88 105 LYS A CA 1
ATOM 844 C C . LYS A 1 105 ? -16.482 -10.750 25.114 1.00 64.88 105 LYS A C 1
ATOM 846 O O . LYS A 1 105 ? -17.054 -11.264 26.061 1.00 64.88 105 LYS A O 1
ATOM 851 N N . ASP A 1 106 ? -15.522 -9.834 25.232 1.00 70.38 106 ASP A N 1
ATOM 852 C CA . ASP A 1 106 ? -15.013 -9.383 26.531 1.00 70.38 106 ASP A CA 1
ATOM 853 C C . ASP A 1 106 ? -16.101 -8.678 27.374 1.00 70.38 106 ASP A C 1
ATOM 855 O O . ASP A 1 106 ? -16.003 -8.674 28.589 1.00 70.38 106 ASP A O 1
ATOM 859 N N . GLU A 1 107 ? -17.130 -8.093 26.749 1.00 68.88 107 GLU A N 1
ATOM 860 C CA . GLU A 1 107 ? -18.265 -7.443 27.427 1.00 68.88 107 GLU A CA 1
ATOM 861 C C . GLU A 1 107 ? -19.273 -8.471 27.979 1.00 68.88 107 GLU A C 1
ATOM 863 O O . GLU A 1 107 ? -19.739 -8.306 29.096 1.00 68.88 107 GLU A O 1
ATOM 868 N N . TYR A 1 108 ? -19.537 -9.569 27.253 1.00 70.56 108 TYR A N 1
ATOM 869 C CA . TYR A 1 108 ? -20.420 -10.659 27.714 1.00 70.56 108 TYR A CA 1
ATOM 870 C C . TYR A 1 108 ? -19.795 -11.561 28.790 1.00 70.56 108 TYR A C 1
ATOM 872 O O . TYR A 1 108 ? -20.532 -12.195 29.532 1.00 70.56 108 TYR A O 1
ATOM 880 N N . ASP A 1 109 ? -18.462 -11.662 28.862 1.00 67.94 109 ASP A N 1
ATOM 881 C CA . ASP A 1 109 ? -17.763 -12.482 29.870 1.00 67.94 109 ASP A CA 1
ATOM 882 C C . ASP A 1 109 ? -17.662 -11.774 31.252 1.00 67.94 109 ASP A C 1
ATOM 884 O O . ASP A 1 109 ? -17.090 -12.339 32.187 1.00 67.94 109 ASP A O 1
ATOM 888 N N . ILE A 1 110 ? -18.164 -10.534 31.387 1.00 70.81 110 ILE A N 1
ATOM 889 C CA . ILE A 1 110 ? -18.148 -9.734 32.634 1.00 70.81 110 ILE A CA 1
ATOM 890 C C . ILE A 1 110 ? -19.529 -9.716 33.335 1.00 70.81 110 ILE A C 1
ATOM 892 O O . ILE A 1 110 ? -19.595 -9.346 34.510 1.00 70.81 110 ILE A O 1
ATOM 896 N N . ASP A 1 111 ? -20.596 -10.147 32.653 1.00 56.50 111 ASP A N 1
ATOM 897 C CA . ASP A 1 111 ? -21.974 -10.252 33.174 1.00 56.50 111 ASP A CA 1
ATOM 898 C C . ASP A 1 111 ? -22.282 -11.653 33.743 1.00 56.50 111 ASP A C 1
ATOM 900 O O . ASP A 1 111 ? -23.059 -11.735 34.725 1.00 56.50 111 ASP A O 1
#

Nearest PDB structures (foldseek):
  8kfj-assembly2_B  TM=4.597E-01  e=6.075E+00  Physeter macrocephalus
  8p3x-assembly1_F  TM=4.178E-01  e=3.683E+00  Rattus norvegicus
  7eyd-assembly1_m9  TM=3.004E-01  e=2.468E+00  Nostoc sp. PCC 7120 = FACHB-418
  2d6c-assembly1_A  TM=4.376E-01  e=7.421E+00  Physeter macrocephalus

Radius of gyration: 15.85 Å; Cα contacts (8 Å, |Δi|>4): 121; chains: 1; bounding box: 39×21×50 Å

Sequence (111 aa):
MKKYLAYLFIIITFYAVPPLLIKDTGSAIVCLLIIFPWIILTISFWYAKINGFRWYFSLIAAICWLPSIFIYYNESAAIYAGIYGALSFAGQGAGHLLGTRKRKKDEYDID

Secondary structure (DSSP, 8-state):
--HHHHHHHHHIIIIISHHHH-SSHHHHHHIIIIIHHHHHHHHHHHHHHHH---HHHHHHHHHHHHHHHHHHS-GGGGHHHHHHHHHHHHHHHHHHHHHHHHHHHHHHT--

pLDDT: mean 92.49, std 9.94, range [56.5, 98.62]

Solvent-accessible surface area (backbone atoms only — not comparable to full-atom values): 5912 Å² total; per-residue (Å²): 125,62,76,68,54,56,56,50,50,53,49,41,56,55,68,58,42,48,81,75,61,44,84,50,73,67,41,40,50,49,35,67,72,45,54,49,50,53,50,43,25,51,53,24,18,56,46,8,47,71,73,45,69,54,74,65,59,18,50,49,52,17,56,63,42,56,66,35,30,81,75,78,54,54,79,82,57,57,62,50,25,58,51,47,19,50,39,17,46,52,19,14,51,54,18,28,57,57,38,53,54,50,59,54,52,63,55,65,78,74,114

Foldseek 3Di:
DPLVVLLVQLLCLLPVVCVVQPPDPVSVVCSLPPVLLVSLLQSLLQNCLVPNQDLVVLLSSLVSNVVSCVVRHDPVSNVSSVVSSVSSNVSNVNNRVVSVVVVVVVVVVVD